Protein AF-A0A370B5M8-F1 (afdb_monomer_lite)

Sequence (82 aa):
MFIPPGTKRSADPSMLTEVSRLAATMPTAVDGGITAPVAAQCAAQGATYIVAGRSLLTAASPAPAPAPAPAPRTETHREDLP

pLDDT: mean 87.37, std 12.63, range [53.53, 98.44]

InterPro domains:
  IPR011060 Ribulose-phosphate binding barrel [SSF51366] (7-64)
  IPR013785 Aldolase-type TIM barrel [G3DSA:3.20.20.70] (1-67)

Secondary structure (DSSP, 8-state):
--S-TT--PPP-GGGHHHHHHHHTTS--EE-SS--HHHHHHHHHTT-SEE---HHHHHSPPPPPPPPPPPPPP-----PPP-

Radius of gyration: 24.54 Å; chains: 1; bounding box: 42×72×48 Å

Organism: NCBI:txid2282652

Foldseek 3Di:
DQDDPPDPDAGNLVCLVVLLVVLVPDAAEDDDNDAPVNVVSSVVSRHNYYDDDVNVVPPPDPDPDDDDDDDDDPPPPPPDDD

Structure (mmCIF, N/CA/C/O backbone):
data_AF-A0A370B5M8-F1
#
_entry.id   AF-A0A370B5M8-F1
#
loop_
_atom_site.group_PDB
_atom_site.id
_atom_site.type_symbol
_atom_site.label_atom_id
_atom_site.label_alt_id
_atom_site.label_comp_id
_atom_site.label_asym_id
_atom_site.label_entity_id
_atom_site.label_seq_id
_atom_site.pdbx_PDB_ins_code
_atom_site.Cartn_x
_atom_site.Cartn_y
_atom_site.Cartn_z
_atom_site.occupancy
_atom_site.B_iso_or_equiv
_atom_site.auth_seq_id
_atom_site.auth_comp_id
_atom_site.auth_asym_id
_atom_site.auth_atom_id
_atom_site.pdbx_PDB_model_num
ATOM 1 N N . MET A 1 1 ? -4.674 8.412 -5.119 1.00 90.94 1 MET A N 1
ATOM 2 C CA . MET A 1 1 ? -3.698 7.797 -6.048 1.00 90.94 1 MET A CA 1
ATOM 3 C C . MET A 1 1 ? -2.311 8.310 -5.704 1.00 90.94 1 MET A C 1
ATOM 5 O O . MET A 1 1 ? -2.194 9.484 -5.395 1.00 90.94 1 MET A O 1
ATOM 9 N N . PHE A 1 2 ? -1.296 7.451 -5.765 1.00 94.75 2 PHE A N 1
ATOM 10 C CA . PHE A 1 2 ? 0.098 7.746 -5.408 1.00 94.75 2 PHE A CA 1
ATOM 11 C C . PHE A 1 2 ? 0.949 8.213 -6.595 1.00 94.75 2 PHE A C 1
ATOM 13 O O . PHE A 1 2 ? 2.093 8.606 -6.409 1.00 94.75 2 PHE A O 1
ATOM 20 N N . ILE A 1 3 ? 0.419 8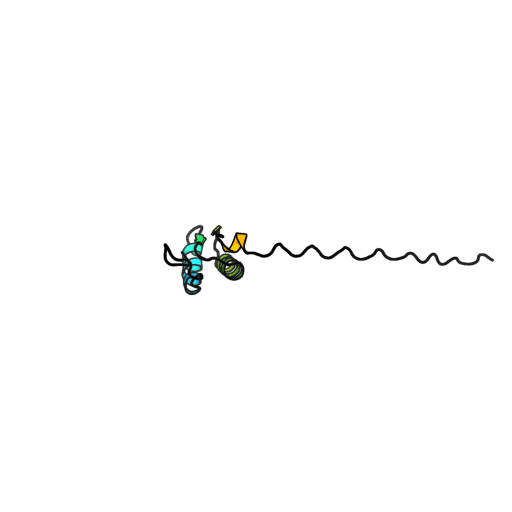.182 -7.819 1.00 94.12 3 ILE A N 1
ATOM 21 C CA . ILE A 1 3 ? 1.096 8.720 -9.004 1.00 94.12 3 ILE A CA 1
ATOM 22 C C . ILE A 1 3 ? 0.128 9.579 -9.819 1.00 94.12 3 ILE A C 1
ATOM 24 O O . ILE A 1 3 ? -1.074 9.296 -9.822 1.00 94.12 3 ILE A O 1
ATOM 28 N N . PRO A 1 4 ? 0.625 10.581 -10.566 1.00 90.38 4 PRO A N 1
ATOM 29 C CA . PRO A 1 4 ? -0.184 11.259 -11.564 1.00 90.38 4 PRO A CA 1
ATOM 30 C C . PRO A 1 4 ? -0.691 10.265 -12.627 1.00 90.38 4 PRO A C 1
ATOM 32 O O . PRO A 1 4 ? 0.102 9.432 -13.099 1.00 90.38 4 PRO A O 1
ATOM 35 N N . PRO A 1 5 ? -1.971 10.359 -13.037 1.00 90.25 5 PRO A N 1
ATOM 36 C CA . PRO A 1 5 ? -2.532 9.519 -14.090 1.00 90.25 5 PRO A CA 1
ATOM 37 C C . PRO A 1 5 ? -1.708 9.565 -15.384 1.00 90.25 5 PRO A C 1
ATOM 39 O O . PRO A 1 5 ? -1.105 10.582 -15.720 1.00 90.25 5 PRO A O 1
ATOM 42 N N . GLY A 1 6 ? -1.690 8.454 -16.125 1.00 89.25 6 GLY A N 1
ATOM 43 C CA . GLY A 1 6 ? -0.996 8.360 -17.417 1.00 89.25 6 GLY A CA 1
ATOM 44 C C . GLY A 1 6 ? 0.532 8.291 -17.326 1.00 89.25 6 GLY A C 1
ATOM 45 O O . GLY A 1 6 ? 1.209 8.271 -18.352 1.00 89.25 6 GLY A O 1
ATOM 46 N N . THR A 1 7 ? 1.100 8.225 -16.120 1.00 89.44 7 THR A N 1
ATOM 47 C CA . THR A 1 7 ? 2.551 8.149 -15.924 1.00 89.44 7 THR A CA 1
ATOM 48 C C . THR A 1 7 ? 3.013 6.768 -15.460 1.00 89.44 7 THR A C 1
ATOM 50 O O . THR A 1 7 ? 2.232 5.923 -15.027 1.00 89.44 7 THR A O 1
ATOM 53 N N . LYS A 1 8 ? 4.327 6.533 -15.550 1.00 88.94 8 LYS A N 1
ATOM 54 C CA . LYS A 1 8 ? 5.008 5.338 -15.020 1.00 88.94 8 LYS A CA 1
ATOM 55 C C . LYS A 1 8 ? 5.922 5.663 -13.833 1.00 88.94 8 LYS A C 1
ATOM 57 O O . LYS A 1 8 ? 6.807 4.858 -13.538 1.00 88.94 8 LYS A O 1
ATOM 62 N N . ARG A 1 9 ? 5.734 6.834 -13.209 1.00 88.69 9 ARG A N 1
ATOM 63 C CA . ARG A 1 9 ? 6.559 7.334 -12.099 1.00 88.69 9 ARG A CA 1
ATOM 64 C C . ARG A 1 9 ? 6.442 6.429 -10.868 1.00 88.69 9 ARG A C 1
ATOM 66 O O . ARG A 1 9 ? 5.533 5.603 -10.775 1.00 88.69 9 ARG A O 1
ATOM 73 N N . SER A 1 10 ? 7.386 6.585 -9.949 1.00 89.12 10 SER A N 1
ATOM 74 C CA . SER A 1 10 ? 7.321 5.967 -8.624 1.00 89.12 10 SER A CA 1
ATOM 75 C C . SER A 1 10 ? 6.207 6.598 -7.790 1.00 89.12 10 SER A C 1
ATOM 77 O O . SER A 1 10 ? 5.902 7.776 -7.979 1.00 89.12 10 SER A O 1
ATOM 79 N N . ALA A 1 11 ? 5.627 5.812 -6.879 1.00 93.00 11 ALA A N 1
ATOM 80 C CA . ALA A 1 11 ? 4.671 6.296 -5.887 1.00 93.00 11 ALA A CA 1
ATOM 81 C C . ALA A 1 11 ? 5.243 7.479 -5.088 1.00 93.00 11 ALA A C 1
ATOM 83 O O . ALA A 1 11 ? 6.391 7.426 -4.651 1.00 93.00 11 ALA A O 1
ATOM 84 N N . ASP A 1 12 ? 4.432 8.517 -4.898 1.00 93.81 12 ASP A N 1
ATOM 85 C CA . ASP A 1 12 ? 4.724 9.690 -4.081 1.00 93.81 12 ASP A CA 1
ATOM 86 C C . ASP A 1 12 ? 4.423 9.388 -2.600 1.00 93.81 12 ASP A C 1
ATOM 88 O O . ASP A 1 12 ? 3.252 9.234 -2.234 1.00 93.81 12 ASP A O 1
ATOM 92 N N . PRO A 1 13 ? 5.444 9.304 -1.724 1.00 89.44 13 PRO A N 1
ATOM 93 C CA . PRO A 1 13 ? 5.248 8.988 -0.312 1.00 89.44 13 PRO A CA 1
ATOM 94 C C . PRO A 1 13 ? 4.461 10.052 0.463 1.00 89.44 13 PRO A C 1
ATOM 96 O O . PRO A 1 13 ? 3.917 9.736 1.520 1.00 89.44 13 PRO A O 1
ATOM 99 N N . SER A 1 14 ? 4.358 11.290 -0.040 1.00 91.75 14 SER A N 1
ATOM 100 C CA . SER A 1 14 ? 3.577 12.349 0.620 1.00 91.75 14 SER A CA 1
ATOM 101 C C . SER A 1 14 ? 2.085 12.006 0.723 1.00 91.75 14 SER A C 1
ATOM 103 O O . SER A 1 14 ? 1.388 12.494 1.611 1.00 91.75 14 SER A O 1
ATOM 105 N N . MET A 1 15 ? 1.601 11.087 -0.118 1.00 95.12 15 MET A N 1
ATOM 106 C CA . MET A 1 15 ? 0.218 10.608 -0.105 1.00 95.12 15 MET A CA 1
ATOM 107 C C . MET A 1 15 ? -0.129 9.747 1.113 1.00 95.12 15 MET A C 1
ATOM 109 O O . MET A 1 15 ? -1.311 9.525 1.367 1.00 95.12 15 MET A O 1
ATOM 113 N N . LEU A 1 16 ? 0.853 9.303 1.907 1.00 95.94 16 LEU A N 1
ATOM 114 C CA . LEU A 1 16 ? 0.603 8.537 3.132 1.00 95.94 16 LEU A CA 1
ATOM 115 C C . LEU A 1 16 ? -0.253 9.307 4.148 1.00 95.94 16 LEU A C 1
ATOM 117 O O . LEU A 1 16 ? -1.100 8.699 4.796 1.00 95.94 16 LEU A O 1
ATOM 121 N N . THR A 1 17 ? -0.099 10.631 4.248 1.00 95.88 17 THR A N 1
ATOM 122 C CA . THR A 1 17 ? -0.935 11.467 5.128 1.00 95.88 17 THR A CA 1
ATOM 123 C C . THR A 1 17 ? -2.410 11.424 4.722 1.00 95.88 17 THR A C 1
ATOM 125 O O . THR A 1 17 ? -3.293 11.364 5.579 1.00 95.88 17 THR A O 1
ATOM 128 N N . GLU A 1 18 ? -2.693 11.388 3.419 1.00 96.62 18 GLU A N 1
ATOM 129 C CA . GLU A 1 18 ? -4.065 11.287 2.916 1.00 96.62 18 GLU A CA 1
ATOM 130 C C . GLU A 1 18 ? -4.676 9.908 3.158 1.00 96.62 18 GLU A C 1
ATOM 132 O O . GLU A 1 18 ? -5.879 9.814 3.406 1.00 96.62 18 GLU A O 1
ATOM 137 N N . VAL A 1 19 ? -3.860 8.847 3.152 1.00 97.81 19 VAL A N 1
ATOM 138 C CA . VAL A 1 19 ? -4.318 7.497 3.511 1.00 97.81 19 VAL A CA 1
ATOM 139 C C . VAL A 1 19 ? -4.873 7.489 4.929 1.00 97.81 19 VAL A C 1
ATOM 141 O O . VAL A 1 19 ? -6.022 7.096 5.106 1.00 97.81 19 VAL A O 1
ATOM 144 N N . SER A 1 20 ? -4.114 7.981 5.914 1.00 97.06 20 SER A N 1
ATOM 145 C CA . SER A 1 20 ? -4.558 8.010 7.315 1.00 97.06 20 SER A CA 1
ATOM 146 C C . SER A 1 20 ? -5.835 8.830 7.486 1.00 97.06 20 SER A C 1
ATOM 148 O O . SER A 1 20 ? -6.763 8.414 8.180 1.00 97.06 20 SER A O 1
ATOM 150 N N . ARG A 1 21 ? -5.909 9.993 6.822 1.00 97.75 21 ARG A N 1
ATOM 151 C CA . ARG A 1 21 ? -7.071 10.885 6.902 1.00 97.75 21 ARG A CA 1
ATOM 152 C C . ARG A 1 21 ? -8.334 10.228 6.344 1.00 97.75 21 ARG A C 1
ATOM 154 O O . ARG A 1 21 ? -9.395 10.341 6.951 1.00 97.75 21 ARG A O 1
ATOM 161 N N . LEU A 1 22 ? -8.241 9.564 5.192 1.00 98.00 22 LEU A N 1
ATOM 162 C CA . LEU A 1 22 ? -9.388 8.902 4.565 1.00 98.00 22 LEU A CA 1
ATOM 163 C C . LEU A 1 22 ? -9.789 7.636 5.330 1.00 98.00 22 LEU A C 1
ATOM 165 O O . LEU A 1 22 ? -10.974 7.457 5.625 1.00 98.00 22 LEU A O 1
ATOM 169 N N . ALA A 1 23 ? -8.808 6.822 5.731 1.00 97.88 23 ALA A N 1
ATOM 170 C CA . ALA A 1 23 ? -9.016 5.572 6.458 1.00 97.88 23 ALA A CA 1
ATOM 171 C C . ALA A 1 23 ? -9.729 5.769 7.805 1.00 97.88 23 ALA A C 1
ATOM 173 O O . ALA A 1 23 ? -10.493 4.905 8.225 1.00 97.88 23 ALA A O 1
ATOM 174 N N . ALA A 1 24 ? -9.553 6.927 8.450 1.00 97.94 24 ALA A N 1
ATOM 175 C CA . ALA A 1 24 ? -10.271 7.279 9.675 1.00 97.94 24 ALA A CA 1
ATOM 176 C C . ALA A 1 24 ? -11.794 7.446 9.486 1.00 97.94 24 ALA A C 1
ATOM 178 O O . ALA A 1 24 ? -12.532 7.471 10.468 1.00 97.94 24 ALA A O 1
ATOM 179 N N . THR A 1 25 ? -12.270 7.587 8.244 1.00 98.19 25 THR A N 1
ATOM 180 C CA . THR A 1 25 ? -13.679 7.898 7.940 1.00 98.19 25 THR A CA 1
ATOM 181 C C . THR A 1 25 ? -14.364 6.854 7.063 1.00 98.19 25 THR A C 1
ATOM 183 O O . THR A 1 25 ? -15.585 6.722 7.128 1.00 98.19 25 THR A O 1
ATOM 186 N N . MET A 1 26 ? -13.613 6.113 6.241 1.00 97.94 26 MET A N 1
ATOM 187 C CA . MET A 1 26 ? -14.166 5.123 5.316 1.00 97.94 26 MET A CA 1
ATOM 188 C C . MET A 1 26 ? -13.120 4.083 4.880 1.00 97.94 26 MET A C 1
ATOM 190 O O . MET A 1 26 ? -11.922 4.392 4.847 1.00 97.94 26 MET A O 1
ATOM 194 N N . PRO A 1 27 ? -13.549 2.875 4.457 1.00 98.25 27 PRO A N 1
ATOM 195 C CA . PRO A 1 27 ? -12.661 1.918 3.806 1.00 98.25 27 PRO A CA 1
ATOM 196 C C . PRO A 1 27 ? -11.921 2.561 2.634 1.00 98.25 27 PRO A C 1
ATOM 198 O O . PRO A 1 27 ? -12.535 3.117 1.724 1.00 98.25 27 PRO A O 1
ATOM 201 N N . THR A 1 28 ? -10.593 2.495 2.666 1.00 98.19 28 THR A N 1
ATOM 202 C CA . THR A 1 28 ? -9.740 3.259 1.750 1.00 98.19 28 THR A CA 1
ATOM 203 C C . THR A 1 28 ? -8.873 2.324 0.923 1.00 98.19 28 THR A C 1
ATOM 205 O O . THR A 1 28 ? -8.173 1.465 1.459 1.00 98.19 28 THR A O 1
ATOM 208 N N . ALA A 1 29 ? -8.913 2.500 -0.397 1.00 97.56 29 ALA A N 1
ATOM 209 C CA . ALA A 1 29 ? -8.028 1.821 -1.331 1.00 97.56 29 ALA A CA 1
ATOM 210 C C . ALA A 1 29 ? -6.874 2.742 -1.745 1.00 97.56 29 ALA A C 1
ATOM 212 O O . ALA A 1 29 ? -7.078 3.936 -1.976 1.00 97.56 29 ALA A O 1
ATOM 213 N N . VAL A 1 30 ? -5.674 2.182 -1.892 1.00 97.75 30 VAL A N 1
ATOM 214 C CA . VAL A 1 30 ? -4.511 2.888 -2.450 1.00 97.75 30 VAL A CA 1
ATOM 215 C C . VAL A 1 30 ? -4.103 2.273 -3.783 1.00 97.75 30 VAL A C 1
ATOM 217 O O . VAL A 1 30 ? -4.088 1.054 -3.938 1.00 97.75 30 VAL A O 1
ATOM 220 N N . ASP A 1 31 ? -3.759 3.129 -4.740 1.00 95.81 31 ASP A N 1
ATOM 221 C CA . ASP A 1 31 ? -3.373 2.752 -6.101 1.00 95.81 31 ASP A CA 1
ATOM 222 C C . ASP A 1 31 ? -2.310 3.718 -6.636 1.00 95.81 31 ASP A C 1
ATOM 224 O O . ASP A 1 31 ? -2.234 4.873 -6.201 1.00 95.81 31 ASP A O 1
ATOM 228 N N . GLY A 1 32 ? -1.528 3.249 -7.607 1.00 95.50 32 GLY A N 1
ATOM 229 C CA . GLY A 1 32 ? -0.553 4.022 -8.357 1.00 95.50 32 GLY A CA 1
ATOM 230 C C . GLY A 1 32 ? 0.876 3.758 -7.906 1.00 95.50 32 GLY A C 1
ATOM 231 O O . GLY A 1 32 ? 1.319 4.264 -6.885 1.00 95.50 32 GLY A O 1
ATOM 232 N N . GLY A 1 33 ? 1.637 2.983 -8.682 1.00 93.06 33 GLY A N 1
ATOM 233 C CA . GLY A 1 33 ? 3.072 2.790 -8.426 1.00 93.06 33 GLY A CA 1
ATOM 234 C C . GLY A 1 33 ? 3.411 2.104 -7.094 1.00 93.06 33 GLY A C 1
ATOM 235 O O . GLY A 1 33 ? 4.558 2.181 -6.660 1.00 93.06 33 GLY A O 1
ATOM 236 N N . ILE A 1 34 ? 2.441 1.443 -6.453 1.00 94.62 34 ILE A N 1
ATOM 237 C CA . ILE A 1 34 ? 2.600 0.800 -5.146 1.00 94.62 34 ILE A CA 1
ATOM 238 C C . ILE A 1 34 ? 3.642 -0.322 -5.218 1.00 94.62 34 ILE A C 1
ATOM 240 O O . ILE A 1 34 ? 3.490 -1.272 -5.983 1.00 94.62 34 ILE A O 1
ATOM 244 N N . THR A 1 35 ? 4.691 -0.228 -4.406 1.00 92.56 35 THR A N 1
ATOM 245 C CA . THR A 1 35 ? 5.688 -1.286 -4.173 1.00 92.56 35 THR A CA 1
ATOM 246 C C . THR A 1 35 ? 5.421 -1.976 -2.833 1.00 92.56 35 THR A C 1
ATOM 248 O O . THR A 1 35 ? 4.618 -1.484 -2.044 1.00 92.56 35 THR A O 1
ATOM 251 N N . ALA A 1 36 ? 6.096 -3.094 -2.537 1.00 92.06 36 ALA A N 1
ATOM 252 C CA . ALA A 1 36 ? 5.906 -3.793 -1.260 1.00 92.06 36 ALA A CA 1
ATOM 253 C C . ALA A 1 36 ? 6.191 -2.911 -0.019 1.00 92.06 36 ALA A C 1
ATOM 255 O O . ALA A 1 36 ? 5.351 -2.896 0.882 1.00 92.06 36 ALA A O 1
ATOM 256 N N . PRO A 1 37 ? 7.277 -2.106 0.035 1.00 93.44 37 PRO A N 1
ATOM 257 C CA . PRO A 1 37 ? 7.488 -1.182 1.152 1.00 93.44 37 PRO A CA 1
ATOM 258 C C . PRO A 1 37 ? 6.373 -0.138 1.295 1.00 93.44 37 PRO A C 1
ATOM 260 O O . PRO A 1 37 ? 5.895 0.103 2.400 1.00 93.44 37 PRO A O 1
ATOM 263 N N . VAL A 1 38 ? 5.908 0.436 0.179 1.00 94.62 38 VAL A N 1
ATOM 264 C CA . VAL A 1 38 ? 4.825 1.435 0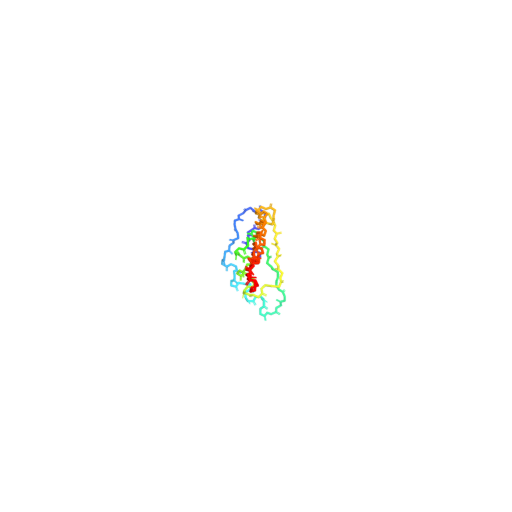.192 1.00 94.62 38 VAL A CA 1
ATOM 265 C C . VAL A 1 38 ? 3.501 0.796 0.614 1.00 94.62 38 VAL A C 1
ATOM 267 O O . VAL A 1 38 ? 2.770 1.379 1.404 1.00 94.62 38 VAL A O 1
ATOM 270 N N . ALA A 1 39 ? 3.206 -0.424 0.157 1.00 95.25 39 ALA A N 1
ATOM 271 C CA . ALA A 1 39 ? 2.024 -1.175 0.575 1.00 95.25 39 ALA A CA 1
ATOM 272 C C . ALA A 1 39 ? 2.005 -1.414 2.091 1.00 95.25 39 ALA A C 1
ATOM 274 O O . ALA A 1 39 ? 0.971 -1.209 2.723 1.00 95.25 39 ALA A O 1
ATOM 275 N N . ALA A 1 40 ? 3.147 -1.789 2.679 1.00 96.19 40 ALA A N 1
ATOM 276 C CA . ALA A 1 40 ? 3.272 -1.984 4.122 1.00 96.19 40 ALA A CA 1
ATOM 277 C C . ALA A 1 40 ? 3.023 -0.681 4.897 1.00 96.19 40 ALA A C 1
ATOM 279 O O . ALA A 1 40 ? 2.308 -0.682 5.897 1.00 96.19 40 ALA A O 1
ATOM 280 N N . GLN A 1 41 ? 3.553 0.443 4.403 1.00 97.44 41 GLN A N 1
ATOM 281 C CA . GLN A 1 41 ? 3.286 1.758 4.984 1.00 97.44 41 GLN A CA 1
ATOM 282 C C . GLN A 1 41 ? 1.801 2.130 4.877 1.00 97.44 41 GLN A C 1
ATOM 284 O O . GLN A 1 41 ? 1.212 2.535 5.871 1.00 97.44 41 GLN A O 1
ATOM 289 N N . CYS A 1 42 ? 1.165 1.940 3.719 1.00 97.56 42 CYS A N 1
ATOM 290 C CA . CYS A 1 42 ? -0.265 2.208 3.544 1.00 97.56 42 CYS A CA 1
ATOM 291 C C . CYS A 1 42 ? -1.140 1.342 4.459 1.00 97.56 42 CYS A C 1
ATOM 293 O O . CYS A 1 42 ? -2.089 1.852 5.051 1.00 97.56 42 CYS A O 1
ATOM 295 N N . ALA A 1 43 ? -0.815 0.055 4.607 1.00 97.75 43 ALA A N 1
ATOM 296 C CA . ALA A 1 43 ? -1.516 -0.844 5.521 1.00 97.75 43 ALA A CA 1
ATOM 297 C C . ALA A 1 43 ? -1.380 -0.377 6.979 1.00 97.75 43 ALA A C 1
ATOM 299 O O . ALA A 1 43 ? -2.375 -0.313 7.696 1.00 97.75 43 ALA A O 1
ATOM 300 N N . ALA A 1 44 ? -0.179 0.042 7.398 1.00 98.00 44 ALA A N 1
ATOM 301 C CA . ALA A 1 44 ? 0.043 0.618 8.725 1.00 98.00 44 ALA A CA 1
ATOM 302 C C . ALA A 1 44 ? -0.740 1.927 8.953 1.00 98.00 44 ALA A C 1
ATOM 304 O O . ALA A 1 44 ? -1.083 2.240 10.089 1.00 98.00 44 ALA A O 1
ATOM 305 N N . GLN A 1 45 ? -1.055 2.669 7.885 1.00 97.62 45 GLN A N 1
ATOM 306 C CA . GLN A 1 45 ? -1.890 3.876 7.924 1.00 97.62 45 GLN A CA 1
ATOM 307 C C . GLN A 1 45 ? -3.401 3.597 7.810 1.00 97.62 45 GLN A C 1
ATOM 309 O O . GLN A 1 45 ? -4.193 4.535 7.764 1.00 97.62 45 GLN A O 1
ATOM 314 N N . GLY A 1 46 ? -3.820 2.329 7.768 1.00 98.00 46 GLY A N 1
ATOM 315 C CA . GLY A 1 46 ? -5.233 1.941 7.768 1.00 98.00 46 GLY A CA 1
ATOM 316 C C . GLY A 1 46 ? -5.854 1.725 6.386 1.00 98.00 46 GLY A C 1
ATOM 317 O O . GLY A 1 46 ? -7.074 1.599 6.285 1.00 98.00 46 GLY A O 1
ATOM 318 N N . ALA A 1 47 ? -5.058 1.652 5.314 1.00 98.19 47 ALA A N 1
ATOM 319 C CA . ALA A 1 47 ? -5.583 1.257 4.009 1.00 98.19 47 ALA A CA 1
ATOM 320 C C . ALA A 1 47 ? -6.235 -0.136 4.081 1.00 98.19 47 ALA A C 1
ATOM 322 O O . ALA A 1 47 ? -5.634 -1.099 4.553 1.00 98.19 47 ALA A O 1
ATOM 323 N N . THR A 1 48 ? -7.461 -0.242 3.571 1.00 98.44 48 THR A N 1
ATOM 324 C CA . THR A 1 48 ? -8.234 -1.491 3.523 1.00 98.44 48 THR A CA 1
ATOM 325 C C . THR A 1 48 ? -7.866 -2.329 2.306 1.00 98.44 48 THR A C 1
ATOM 327 O O . THR A 1 48 ? -7.832 -3.554 2.378 1.00 98.44 48 THR A O 1
ATOM 330 N N . TYR A 1 49 ? -7.580 -1.668 1.182 1.00 98.06 49 TYR A N 1
ATOM 331 C CA . TYR A 1 49 ? -7.267 -2.331 -0.079 1.00 98.06 49 TYR A CA 1
ATOM 332 C C . TYR A 1 49 ? 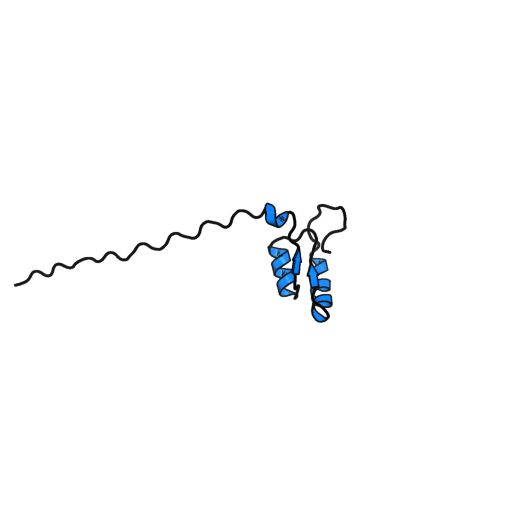-5.990 -1.761 -0.688 1.00 98.06 49 TYR A C 1
ATOM 334 O O . TYR A 1 49 ? -5.777 -0.547 -0.715 1.00 98.06 49 TYR A O 1
ATOM 342 N N . ILE A 1 50 ? -5.158 -2.650 -1.226 1.00 97.31 50 ILE A N 1
ATOM 343 C CA . ILE A 1 50 ? -3.926 -2.301 -1.928 1.00 97.31 50 ILE A CA 1
ATOM 344 C C . ILE A 1 50 ? -4.056 -2.742 -3.385 1.00 97.31 50 ILE A C 1
ATOM 346 O O . ILE A 1 50 ? -4.209 -3.931 -3.662 1.00 97.31 50 ILE A O 1
ATOM 350 N N . VAL A 1 51 ? -3.955 -1.799 -4.321 1.00 95.75 51 VAL A N 1
ATOM 351 C CA . VAL A 1 51 ? -3.912 -2.101 -5.754 1.00 95.75 51 VAL A CA 1
ATOM 352 C C . VAL A 1 51 ? -2.454 -2.253 -6.180 1.00 95.75 51 VAL A C 1
ATOM 354 O O . VAL A 1 51 ? -1.701 -1.282 -6.290 1.00 95.75 51 VAL A O 1
ATOM 357 N N . ALA A 1 52 ? -2.041 -3.499 -6.398 1.00 90.75 52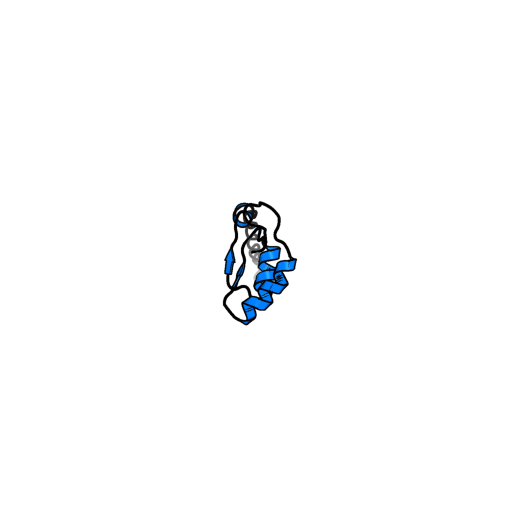 ALA A N 1
ATOM 358 C CA . ALA A 1 52 ? -0.713 -3.821 -6.898 1.00 90.75 52 ALA A CA 1
ATOM 359 C C . ALA A 1 52 ? -0.741 -3.948 -8.428 1.00 90.75 52 ALA A C 1
ATOM 361 O O . ALA A 1 52 ? -1.449 -4.782 -8.986 1.00 90.75 52 ALA A O 1
ATOM 362 N N . GLY A 1 53 ? 0.034 -3.100 -9.105 1.00 91.69 53 GLY A N 1
ATOM 363 C CA . GLY A 1 53 ? 0.195 -3.131 -10.559 1.00 91.69 53 GLY A CA 1
ATOM 364 C C . GLY A 1 53 ? 1.455 -3.890 -10.975 1.00 91.69 53 GLY A C 1
ATOM 365 O O . GLY A 1 53 ? 1.705 -5.013 -10.550 1.00 91.69 53 GLY A O 1
ATOM 366 N N . ARG A 1 54 ? 2.304 -3.235 -11.780 1.00 90.56 54 ARG A N 1
ATOM 367 C CA . ARG A 1 54 ? 3.571 -3.796 -12.300 1.00 90.56 54 ARG A CA 1
ATOM 368 C C . ARG A 1 54 ? 4.455 -4.439 -11.226 1.00 90.56 54 ARG A C 1
ATOM 370 O O . ARG A 1 54 ? 5.098 -5.442 -11.508 1.00 90.56 54 ARG A O 1
ATOM 377 N N . SER A 1 55 ? 4.470 -3.877 -10.018 1.00 89.06 55 SER A N 1
ATOM 378 C CA . SER A 1 55 ? 5.260 -4.375 -8.887 1.00 89.06 55 SER A CA 1
ATOM 379 C C . SER A 1 55 ? 4.943 -5.822 -8.519 1.00 89.06 55 SER A C 1
ATOM 381 O O . SER A 1 55 ? 5.852 -6.543 -8.119 1.00 89.06 55 SER A O 1
ATOM 383 N N . LEU A 1 56 ? 3.693 -6.260 -8.698 1.00 88.75 56 LEU A N 1
ATOM 384 C CA . LEU A 1 56 ? 3.276 -7.634 -8.429 1.00 88.75 56 LEU A CA 1
ATOM 385 C C . LEU A 1 56 ? 3.934 -8.631 -9.390 1.00 88.75 56 LEU A C 1
ATOM 387 O O . LEU A 1 56 ? 4.234 -9.753 -9.008 1.00 88.75 56 LEU A O 1
ATOM 391 N N . LEU A 1 57 ? 4.179 -8.204 -10.631 1.00 87.56 57 LEU A N 1
ATOM 392 C CA . LEU A 1 57 ? 4.739 -9.039 -11.697 1.00 87.56 57 LEU A CA 1
ATOM 393 C C . LEU A 1 57 ? 6.271 -9.030 -11.709 1.00 87.56 57 LEU A C 1
ATOM 395 O O . LEU A 1 57 ? 6.892 -9.905 -12.302 1.00 87.56 57 LEU A O 1
ATOM 399 N N . THR A 1 58 ? 6.882 -8.018 -11.091 1.00 82.94 58 THR A N 1
ATOM 400 C CA . THR A 1 58 ? 8.341 -7.873 -10.995 1.00 82.94 58 THR A CA 1
ATOM 401 C C . THR A 1 58 ? 8.892 -8.287 -9.636 1.00 82.94 58 THR A C 1
ATOM 403 O O . THR A 1 58 ? 10.106 -8.259 -9.444 1.00 82.94 58 THR A O 1
ATOM 406 N N . ALA A 1 59 ? 8.030 -8.615 -8.670 1.00 70.75 59 ALA A N 1
ATOM 407 C CA . ALA A 1 59 ? 8.466 -9.194 -7.411 1.00 70.75 59 ALA A CA 1
ATOM 408 C C . ALA A 1 59 ? 9.127 -10.545 -7.713 1.00 70.75 59 ALA A C 1
ATOM 410 O O . ALA A 1 59 ? 8.511 -11.420 -8.322 1.00 70.75 59 ALA A O 1
ATOM 411 N N . ALA A 1 60 ? 10.400 -10.696 -7.339 1.00 64.25 60 ALA A N 1
ATOM 412 C CA . ALA A 1 60 ? 11.095 -11.969 -7.464 1.00 64.25 60 ALA A CA 1
ATOM 413 C C . ALA A 1 60 ? 10.279 -13.063 -6.759 1.00 64.25 60 ALA A C 1
ATOM 415 O O . ALA A 1 60 ? 9.721 -12.817 -5.686 1.00 64.25 60 ALA A O 1
ATOM 416 N N . SER A 1 61 ? 10.205 -14.251 -7.370 1.00 64.88 61 SER A N 1
ATOM 417 C CA . SER A 1 61 ? 9.558 -15.415 -6.756 1.00 64.88 61 SER A CA 1
ATOM 418 C C . SER A 1 61 ? 10.063 -15.569 -5.319 1.00 64.88 61 SER A C 1
ATOM 420 O O . SER A 1 61 ? 11.276 -15.440 -5.112 1.00 64.88 61 SER A O 1
ATOM 422 N N . PRO A 1 62 ? 9.181 -15.823 -4.331 1.00 65.94 62 PRO A N 1
ATOM 423 C CA . PRO A 1 62 ? 9.620 -16.031 -2.961 1.00 65.94 62 PRO A CA 1
ATOM 424 C C . PRO A 1 62 ? 10.713 -17.099 -2.950 1.00 65.94 62 PRO A C 1
ATOM 426 O O . PRO A 1 62 ? 10.614 -18.107 -3.658 1.00 65.94 62 PRO A O 1
ATOM 429 N N . ALA A 1 63 ? 11.781 -16.833 -2.194 1.00 64.81 63 ALA A N 1
ATOM 430 C CA . ALA A 1 63 ? 12.865 -17.788 -2.042 1.00 64.81 63 ALA A CA 1
ATOM 431 C C . ALA A 1 63 ? 12.281 -19.127 -1.558 1.00 64.81 63 ALA A C 1
ATOM 433 O O . ALA A 1 63 ? 11.366 -19.117 -0.724 1.00 64.81 63 ALA A O 1
ATOM 434 N N . PRO A 1 64 ? 12.761 -20.269 -2.080 1.00 73.44 64 PRO A N 1
ATOM 435 C CA . PRO A 1 64 ? 12.293 -21.566 -1.621 1.00 73.44 64 PRO A CA 1
ATOM 436 C C . PRO A 1 64 ? 12.475 -21.666 -0.105 1.00 73.44 64 PRO A C 1
ATOM 438 O O . PRO A 1 64 ? 13.471 -21.186 0.444 1.00 73.44 64 PRO A O 1
ATOM 441 N N . ALA A 1 65 ? 11.490 -22.266 0.565 1.00 80.94 65 ALA A N 1
ATOM 442 C CA . ALA A 1 65 ? 11.553 -22.480 2.002 1.00 80.94 65 ALA A CA 1
ATOM 443 C C . ALA A 1 65 ? 12.850 -23.231 2.368 1.00 80.94 65 ALA A C 1
ATOM 445 O O . ALA A 1 65 ? 13.276 -24.110 1.609 1.00 80.94 65 ALA A O 1
ATOM 446 N N . PRO A 1 66 ? 13.489 -22.903 3.505 1.00 82.38 66 PRO A N 1
ATOM 447 C CA . PRO A 1 66 ? 14.673 -23.624 3.952 1.00 82.38 66 PRO A CA 1
ATOM 448 C C . PRO A 1 66 ? 14.346 -25.112 4.119 1.00 82.38 66 PRO A C 1
ATOM 450 O O . PRO A 1 66 ? 13.263 -25.472 4.586 1.00 82.38 66 PRO A O 1
ATOM 453 N N . ALA A 1 67 ? 15.280 -25.977 3.718 1.00 86.56 67 ALA A N 1
ATOM 454 C CA . ALA A 1 67 ? 15.117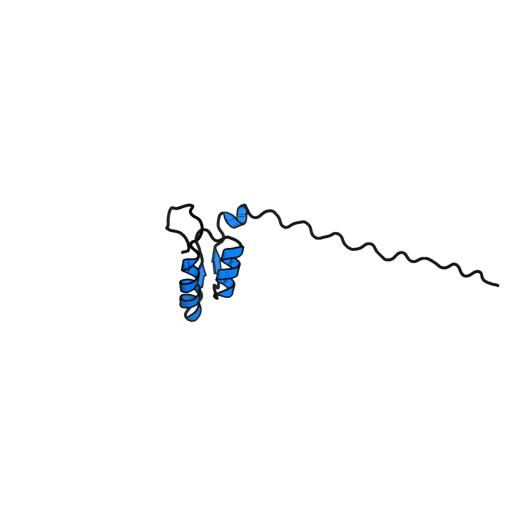 -27.417 3.869 1.00 86.56 67 ALA A CA 1
ATOM 455 C C . ALA A 1 67 ? 14.905 -27.782 5.354 1.00 86.56 67 ALA A C 1
ATOM 457 O O . ALA A 1 67 ? 15.513 -27.153 6.228 1.00 86.56 67 ALA A O 1
ATOM 458 N N . PRO A 1 68 ? 14.065 -28.788 5.657 1.00 84.56 68 PRO A N 1
ATOM 459 C CA . PRO A 1 68 ? 13.882 -29.255 7.025 1.00 84.56 68 PRO A CA 1
ATOM 460 C C . PRO A 1 68 ? 15.216 -29.728 7.615 1.00 84.56 68 PRO A C 1
ATOM 462 O O . PRO A 1 68 ? 16.055 -30.298 6.914 1.00 84.56 68 PRO A O 1
ATOM 465 N N . ALA A 1 69 ? 15.408 -29.482 8.912 1.00 86.62 69 ALA A N 1
ATOM 466 C CA . ALA A 1 69 ? 16.612 -29.905 9.617 1.00 86.62 69 ALA A CA 1
ATOM 467 C C . ALA A 1 69 ? 16.774 -31.439 9.543 1.00 86.62 69 ALA A C 1
ATOM 469 O O . ALA A 1 69 ? 15.773 -32.162 9.596 1.00 86.62 69 ALA A O 1
ATOM 470 N N . PRO A 1 70 ? 18.011 -31.956 9.429 1.00 82.69 70 PRO A N 1
ATOM 471 C CA . PRO A 1 70 ? 18.252 -33.393 9.425 1.00 82.69 70 PRO A CA 1
ATOM 472 C C . PRO A 1 70 ? 17.774 -34.020 10.741 1.00 82.69 70 PRO A C 1
ATOM 474 O O . PRO A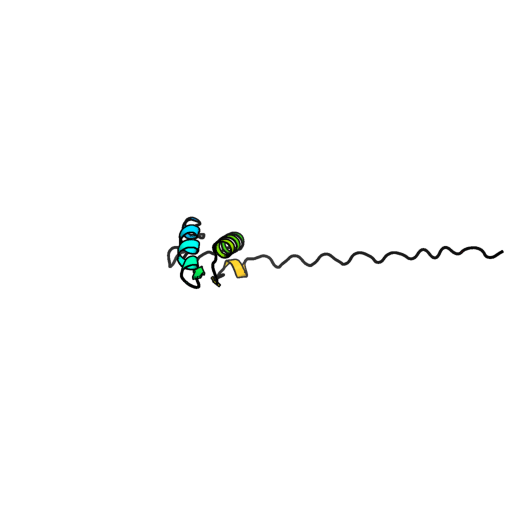 1 70 ? 17.977 -33.458 11.818 1.00 82.69 70 PRO A O 1
ATOM 477 N N . ALA A 1 71 ? 17.143 -35.193 10.648 1.00 83.62 71 ALA A N 1
ATOM 478 C CA . ALA A 1 71 ? 16.686 -35.931 11.818 1.00 83.62 71 ALA A CA 1
ATOM 479 C C . ALA A 1 71 ? 17.872 -36.290 12.742 1.00 83.62 71 ALA A C 1
ATOM 481 O O . ALA A 1 71 ? 18.968 -36.583 12.245 1.00 83.62 71 ALA A O 1
ATOM 482 N N . PRO A 1 72 ? 17.676 -36.290 14.073 1.00 81.19 72 PRO A N 1
ATOM 483 C CA . PRO A 1 72 ? 18.703 -36.728 15.009 1.00 81.19 72 PRO A CA 1
ATOM 484 C C . PRO A 1 72 ? 19.093 -38.181 14.716 1.00 81.19 72 PRO A C 1
ATOM 486 O O . PRO A 1 72 ? 18.232 -39.051 14.581 1.00 81.19 72 PRO A O 1
ATOM 489 N N . ARG A 1 73 ? 20.399 -38.450 14.604 1.00 77.62 73 ARG A N 1
ATOM 490 C CA . ARG A 1 73 ? 20.909 -39.818 14.462 1.00 77.62 73 ARG A CA 1
ATOM 491 C C . ARG A 1 73 ? 20.791 -40.508 15.814 1.00 77.62 73 ARG A C 1
ATOM 493 O O . ARG A 1 73 ? 21.392 -40.058 16.785 1.00 77.62 73 ARG A O 1
ATOM 500 N N . THR A 1 74 ? 20.025 -41.588 15.880 1.00 70.62 74 THR A N 1
ATOM 501 C CA . THR A 1 74 ? 20.025 -42.470 17.047 1.00 70.62 74 THR A CA 1
ATOM 502 C C . THR A 1 74 ? 21.324 -43.270 17.022 1.00 70.62 74 THR A C 1
ATOM 504 O O . THR A 1 74 ? 21.457 -44.222 16.255 1.00 70.62 74 THR A O 1
ATOM 507 N N . GLU A 1 75 ? 22.310 -42.869 17.820 1.00 65.94 75 GLU A N 1
ATOM 508 C CA . GLU A 1 75 ? 23.432 -43.745 18.146 1.00 65.94 75 GLU A CA 1
ATOM 509 C C . GLU A 1 75 ? 22.896 -44.841 19.070 1.00 65.94 75 GLU A C 1
ATOM 511 O O . GLU A 1 75 ? 22.601 -44.613 20.241 1.00 65.94 75 GLU A O 1
ATOM 516 N N . THR A 1 76 ? 22.692 -46.038 18.523 1.00 62.66 76 THR A N 1
ATOM 517 C CA . THR A 1 76 ? 22.438 -47.230 19.331 1.00 62.66 76 THR A CA 1
ATOM 518 C C . THR A 1 76 ? 23.716 -47.554 20.095 1.00 62.66 76 THR A C 1
ATOM 520 O O . THR A 1 76 ? 24.615 -48.201 19.557 1.00 62.66 76 THR A O 1
ATOM 523 N N . HIS A 1 77 ? 23.802 -47.077 21.337 1.00 58.59 77 HIS A N 1
ATOM 524 C CA . HIS A 1 77 ? 24.782 -47.538 22.310 1.00 58.59 77 HIS A CA 1
ATOM 525 C C . HIS A 1 77 ? 24.500 -49.020 22.576 1.00 58.59 77 HIS A C 1
ATOM 527 O O . HIS A 1 77 ? 23.534 -49.384 23.248 1.00 58.59 77 HIS A O 1
ATOM 533 N N . ARG A 1 78 ? 25.289 -49.884 21.937 1.00 60.22 78 ARG A N 1
ATOM 534 C CA . ARG A 1 78 ? 25.274 -51.324 22.165 1.00 60.22 78 ARG A CA 1
ATOM 535 C C . ARG A 1 78 ? 25.977 -51.540 23.502 1.00 60.22 78 ARG A C 1
ATOM 537 O O . ARG A 1 78 ? 27.197 -51.630 23.535 1.00 60.22 78 ARG A O 1
ATOM 544 N N . GLU A 1 79 ? 25.215 -51.517 24.592 1.00 56.56 79 GLU A N 1
ATOM 545 C CA . GLU A 1 79 ? 25.724 -51.997 25.874 1.00 56.56 79 GLU A CA 1
ATOM 546 C C . GLU A 1 79 ? 25.987 -53.495 25.748 1.00 56.56 79 GLU A C 1
ATOM 548 O O . GLU A 1 79 ? 25.076 -54.282 25.479 1.00 56.56 79 GLU A O 1
ATOM 553 N N . ASP A 1 80 ? 27.262 -53.852 25.881 1.00 56.19 80 ASP A N 1
ATOM 554 C CA . ASP A 1 80 ? 27.713 -55.214 26.109 1.00 56.19 80 ASP A CA 1
ATOM 555 C C . ASP A 1 80 ? 27.025 -55.756 27.372 1.00 56.19 80 ASP A C 1
ATOM 557 O O . ASP A 1 80 ? 27.149 -55.201 28.466 1.00 56.19 80 ASP A O 1
ATOM 561 N N . LEU A 1 81 ? 26.247 -56.824 27.184 1.00 53.53 81 LEU A N 1
ATOM 562 C CA . LEU A 1 81 ? 25.676 -57.643 28.253 1.00 53.53 81 LEU A CA 1
ATOM 563 C C . LEU A 1 81 ? 26.763 -58.586 28.833 1.00 53.53 81 LEU A C 1
ATOM 565 O O . LEU A 1 81 ? 27.731 -58.873 28.129 1.00 53.53 81 LEU A O 1
ATOM 569 N N . PRO A 1 82 ? 26.597 -59.049 30.090 1.00 59.16 82 PRO A N 1
ATOM 570 C CA . PRO A 1 82 ? 27.664 -59.509 30.989 1.00 59.16 82 PRO A CA 1
ATOM 571 C C . PRO A 1 82 ? 28.354 -60.823 30.607 1.00 59.16 82 PRO A C 1
ATOM 573 O O . PRO A 1 82 ? 27.713 -61.677 29.952 1.00 59.16 82 PRO A O 1
#